Protein AF-A0A7W0G2X2-F1 (afdb_monomer)

Secondary structure (DSSP, 8-state):
-PPPS-EEE--HHHHSS-HHHHHHHHHHTT-SEEE---SSS-HHHHHHHHHHHHHHHHHTT-B-

Sequence (64 aa):
MKLPKLYAITDARLSGLSHAEQVARLCEGGASLIQLREKHLSPREFYREAVEALRVAREWGARL

Foldseek 3Di:
DDDDPDEEEDDCVVVVDQLQVVLLVVLVVPAQHYHYDDDPDDPVVVVVSVVNNVVNSVVSNHHD

pLDDT: mean 97.11, std 4.16, range [68.0, 98.75]

Structure (mmCIF, N/CA/C/O backbone):
data_AF-A0A7W0G2X2-F1
#
_entry.id   AF-A0A7W0G2X2-F1
#
loop_
_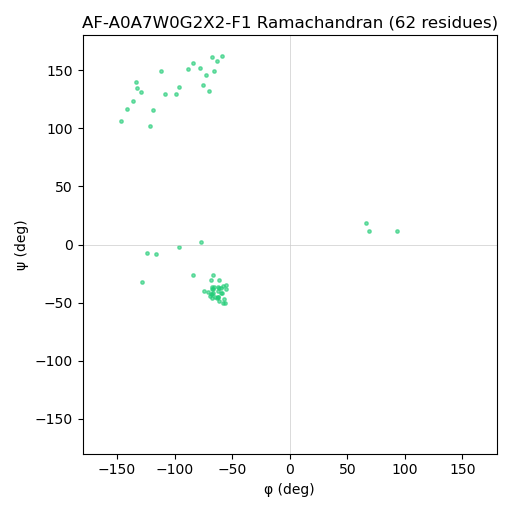atom_site.group_PDB
_atom_site.id
_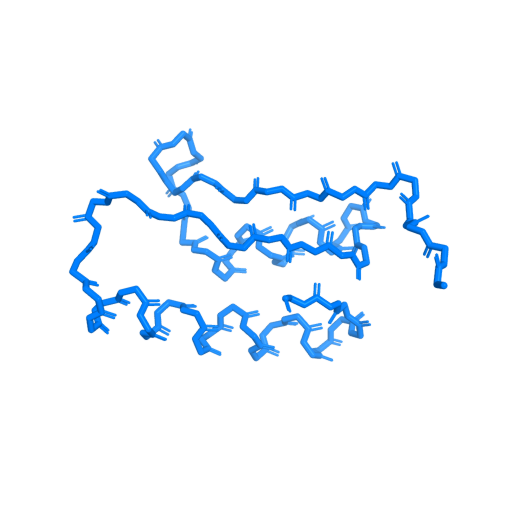atom_site.type_symbol
_atom_site.label_atom_id
_atom_site.label_alt_id
_atom_site.label_comp_id
_atom_site.label_asym_id
_atom_site.label_entity_id
_atom_site.label_seq_id
_atom_site.pdbx_PDB_ins_code
_atom_site.Cartn_x
_atom_site.Cartn_y
_atom_site.Cartn_z
_atom_site.occupancy
_atom_site.B_iso_or_equiv
_atom_site.auth_seq_id
_atom_site.auth_comp_id
_atom_site.auth_asym_id
_atom_site.auth_atom_id
_atom_site.pdbx_PDB_model_num
ATOM 1 N N . MET A 1 1 ? -19.385 10.407 0.816 1.00 68.00 1 MET A N 1
ATOM 2 C CA . MET A 1 1 ? -18.352 9.579 1.487 1.00 68.00 1 MET A CA 1
ATOM 3 C C . MET A 1 1 ? -17.428 10.508 2.267 1.00 68.00 1 MET A C 1
ATOM 5 O O . MET A 1 1 ? -17.114 11.565 1.738 1.00 68.00 1 MET A O 1
ATOM 9 N N . LYS A 1 2 ? -17.023 10.166 3.497 1.00 87.38 2 LYS A N 1
ATOM 10 C CA . LYS A 1 2 ? -16.074 10.968 4.293 1.00 87.38 2 LYS A CA 1
ATOM 11 C C . LYS A 1 2 ? -14.675 10.357 4.170 1.00 87.38 2 LYS A C 1
ATOM 13 O O . LYS A 1 2 ? -14.542 9.148 4.340 1.00 87.38 2 LYS A O 1
ATOM 18 N N . LEU A 1 3 ? -13.667 11.168 3.851 1.00 89.31 3 LEU A N 1
ATOM 19 C CA . LEU A 1 3 ? -12.270 10.722 3.812 1.00 89.31 3 LEU A CA 1
ATOM 20 C C . LEU A 1 3 ? -11.733 10.508 5.240 1.00 89.31 3 LEU A C 1
ATOM 22 O O . LEU A 1 3 ? -12.139 11.240 6.152 1.00 89.31 3 LEU A O 1
ATOM 26 N N . PRO A 1 4 ? -10.846 9.519 5.457 1.00 94.25 4 PRO A N 1
ATOM 27 C CA . PRO A 1 4 ? -10.187 9.341 6.744 1.00 94.25 4 PRO A CA 1
ATOM 28 C C . PRO A 1 4 ? -9.224 10.498 7.025 1.00 94.25 4 PRO A C 1
ATOM 30 O O . PRO A 1 4 ? -8.793 11.210 6.121 1.00 94.25 4 PRO A O 1
ATOM 33 N N . LYS A 1 5 ? -8.860 10.671 8.300 1.00 93.88 5 LYS A N 1
ATOM 34 C CA . LYS A 1 5 ? -7.864 11.674 8.712 1.00 93.88 5 LYS A CA 1
ATOM 35 C C . LYS A 1 5 ? -6.456 11.359 8.191 1.00 93.88 5 LYS A C 1
ATOM 37 O O . LYS A 1 5 ? -5.661 12.275 8.028 1.00 93.88 5 LYS A O 1
ATOM 42 N N . LEU A 1 6 ? -6.166 10.080 7.950 1.00 95.62 6 LEU A N 1
ATOM 43 C CA . L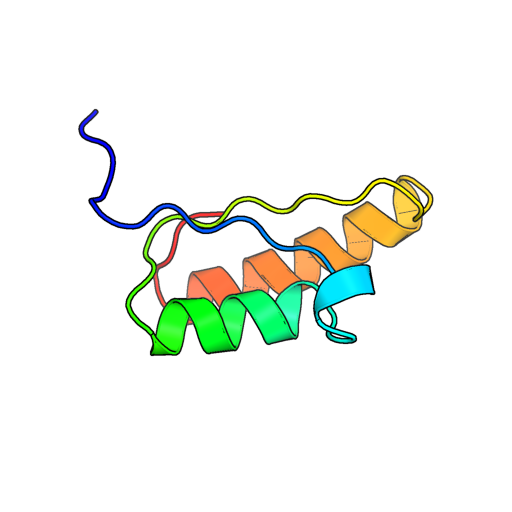EU A 1 6 ? -4.901 9.591 7.418 1.00 95.62 6 LEU A CA 1
ATOM 44 C C . LEU A 1 6 ? -5.163 8.883 6.087 1.00 95.62 6 LEU A C 1
ATOM 46 O O . LEU A 1 6 ? -5.845 7.859 6.054 1.00 95.62 6 LEU A O 1
ATOM 50 N N . TYR A 1 7 ? -4.622 9.448 5.011 1.00 96.88 7 TYR A N 1
ATOM 51 C CA . TYR A 1 7 ? -4.619 8.860 3.676 1.00 96.88 7 TYR A CA 1
ATOM 52 C C . TYR A 1 7 ? -3.167 8.721 3.222 1.00 96.88 7 TYR A C 1
ATOM 54 O O . TYR A 1 7 ? -2.523 9.709 2.872 1.00 96.88 7 TYR A O 1
ATOM 62 N N . ALA A 1 8 ? -2.640 7.502 3.300 1.00 97.81 8 ALA A N 1
ATOM 63 C CA . ALA A 1 8 ? -1.241 7.235 3.002 1.00 97.81 8 ALA A CA 1
ATOM 64 C C . ALA A 1 8 ? -1.027 6.935 1.512 1.00 97.81 8 ALA A C 1
ATOM 66 O O . ALA A 1 8 ? -1.909 6.398 0.845 1.00 97.81 8 ALA A O 1
ATOM 67 N N . ILE A 1 9 ? 0.159 7.258 0.996 1.00 98.44 9 ILE A N 1
ATOM 68 C CA . ILE A 1 9 ? 0.566 6.965 -0.382 1.00 98.44 9 ILE A CA 1
ATOM 69 C C . ILE A 1 9 ? 1.928 6.274 -0.325 1.00 98.44 9 ILE A C 1
ATOM 71 O O . ILE A 1 9 ? 2.830 6.760 0.355 1.00 98.44 9 ILE A O 1
ATOM 75 N N . THR A 1 10 ? 2.081 5.150 -1.023 1.00 98.50 10 THR A N 1
ATOM 76 C CA . THR A 1 10 ? 3.348 4.399 -1.052 1.00 98.50 10 THR A CA 1
ATOM 77 C C . THR A 1 10 ? 4.381 5.051 -1.975 1.00 98.50 10 THR A C 1
ATOM 79 O O . THR A 1 10 ? 4.012 5.616 -3.005 1.00 98.50 10 THR A O 1
ATOM 82 N N . ASP A 1 11 ? 5.668 4.863 -1.693 1.00 98.19 11 ASP A N 1
ATOM 83 C CA . ASP A 1 11 ? 6.767 5.119 -2.631 1.00 98.19 11 ASP A CA 1
ATOM 84 C C . ASP A 1 11 ? 7.898 4.102 -2.382 1.00 98.19 11 ASP A C 1
ATOM 86 O O . ASP A 1 11 ? 8.601 4.148 -1.366 1.00 98.19 11 ASP A O 1
ATOM 90 N N . ALA A 1 12 ? 8.038 3.125 -3.284 1.00 96.50 12 ALA A N 1
ATOM 91 C CA . ALA A 1 12 ? 8.982 2.014 -3.129 1.00 96.50 12 ALA A CA 1
ATOM 92 C C . ALA A 1 12 ? 10.451 2.455 -3.217 1.00 96.50 12 ALA A C 1
ATOM 94 O O . ALA A 1 12 ? 11.309 1.898 -2.536 1.00 96.50 12 ALA A O 1
ATOM 95 N N . ARG A 1 13 ? 10.756 3.506 -3.992 1.00 96.06 13 ARG A N 1
ATOM 96 C CA . ARG A 1 13 ? 12.127 4.029 -4.100 1.00 96.06 13 ARG A CA 1
ATOM 97 C C . ARG A 1 13 ? 12.549 4.807 -2.865 1.00 96.06 13 ARG A C 1
ATOM 99 O O . ARG A 1 13 ? 13.696 4.686 -2.453 1.00 96.06 13 ARG A O 1
ATOM 106 N N . LEU A 1 14 ? 11.643 5.603 -2.296 1.00 96.94 14 LEU A N 1
ATOM 107 C CA . LEU A 1 14 ? 11.925 6.356 -1.075 1.00 96.94 14 LEU A CA 1
ATOM 108 C C . LEU A 1 14 ? 12.083 5.431 0.137 1.00 96.94 14 LEU A C 1
ATOM 110 O O . LEU A 1 14 ? 12.963 5.650 0.964 1.00 96.94 14 LEU A O 1
ATOM 114 N N . SER A 1 15 ? 11.220 4.421 0.255 1.00 97.19 15 SER A N 1
ATOM 115 C CA . SER A 1 15 ? 11.207 3.524 1.417 1.00 97.19 15 SER A CA 1
ATOM 116 C C . SER A 1 15 ? 12.206 2.369 1.322 1.00 97.19 15 SER A C 1
ATOM 118 O O . SER A 1 15 ? 12.607 1.839 2.356 1.00 97.19 15 SER A O 1
ATOM 120 N N . GLY A 1 16 ? 12.580 1.950 0.108 1.00 97.62 16 GLY A N 1
ATOM 121 C CA . GLY A 1 16 ? 13.321 0.706 -0.124 1.00 97.62 16 GLY A CA 1
ATOM 122 C C .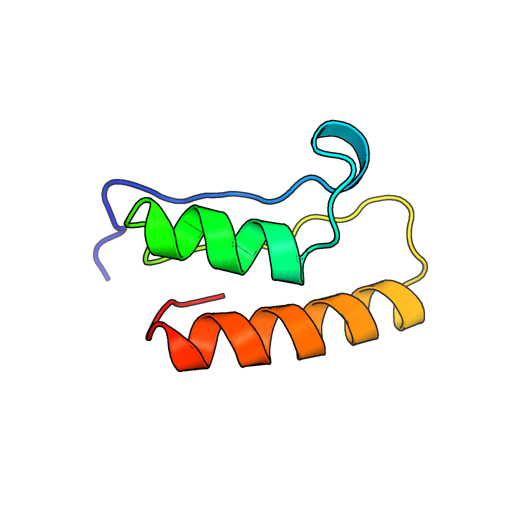 GLY A 1 16 ? 12.498 -0.561 0.147 1.00 97.62 16 GLY A C 1
ATOM 123 O O . GLY A 1 16 ? 13.069 -1.645 0.211 1.00 97.62 16 GLY A O 1
ATOM 124 N N . LEU A 1 17 ? 11.180 -0.427 0.325 1.00 98.31 17 LEU A N 1
ATOM 125 C CA . LEU A 1 17 ? 10.245 -1.508 0.630 1.00 98.31 17 LEU A CA 1
ATOM 126 C C . LEU A 1 17 ? 9.303 -1.749 -0.554 1.00 98.31 17 LEU A C 1
ATOM 128 O O . LEU A 1 17 ? 8.911 -0.806 -1.248 1.00 98.31 17 LEU A O 1
ATOM 132 N N . SER A 1 18 ? 8.857 -2.991 -0.723 1.00 98.31 18 SER A N 1
ATOM 133 C CA . SER A 1 18 ? 7.758 -3.328 -1.636 1.00 98.31 18 SER A CA 1
ATOM 134 C C . SER A 1 18 ? 6.471 -2.581 -1.270 1.00 98.31 18 SER A C 1
ATOM 136 O O . SER A 1 18 ? 6.301 -2.079 -0.149 1.00 98.31 18 SER A O 1
ATOM 138 N N . HIS A 1 19 ? 5.518 -2.515 -2.203 1.00 98.56 19 HIS A N 1
ATOM 139 C CA . HIS A 1 19 ? 4.224 -1.890 -1.916 1.00 98.56 19 HIS A CA 1
ATOM 140 C C . HIS A 1 19 ? 3.477 -2.614 -0.789 1.00 98.56 19 HIS A C 1
ATOM 142 O O . HIS A 1 19 ? 2.853 -1.967 0.052 1.00 98.56 19 HIS A O 1
ATOM 148 N N . ALA A 1 20 ? 3.575 -3.942 -0.733 1.00 98.69 20 ALA A N 1
ATOM 149 C CA . ALA A 1 20 ? 2.926 -4.759 0.285 1.00 98.69 20 ALA A CA 1
ATOM 150 C C . ALA A 1 20 ? 3.512 -4.540 1.690 1.00 98.69 20 ALA A C 1
ATOM 152 O O . ALA A 1 20 ? 2.759 -4.376 2.651 1.00 98.69 20 ALA A O 1
ATOM 153 N N . GLU A 1 21 ? 4.840 -4.459 1.815 1.00 98.75 21 GLU A N 1
ATOM 154 C CA . GLU A 1 21 ? 5.503 -4.150 3.090 1.00 98.75 21 GLU A CA 1
ATOM 155 C C . GLU A 1 21 ? 5.129 -2.757 3.604 1.00 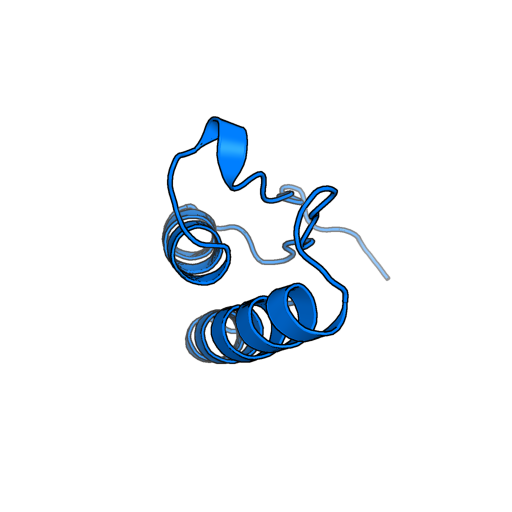98.75 21 GLU A C 1
ATOM 157 O O . GLU A 1 21 ? 4.890 -2.577 4.800 1.00 98.75 21 GLU A O 1
ATOM 162 N N . GLN A 1 22 ? 5.042 -1.769 2.708 1.00 98.75 22 GLN A N 1
ATOM 163 C CA . GLN A 1 22 ? 4.572 -0.434 3.071 1.00 98.75 22 GLN A CA 1
ATOM 164 C C . GLN A 1 22 ? 3.123 -0.473 3.551 1.00 98.75 22 GLN A C 1
ATOM 166 O O . GLN A 1 22 ? 2.825 0.106 4.592 1.00 98.75 22 GLN A O 1
ATOM 171 N N . VAL A 1 23 ? 2.2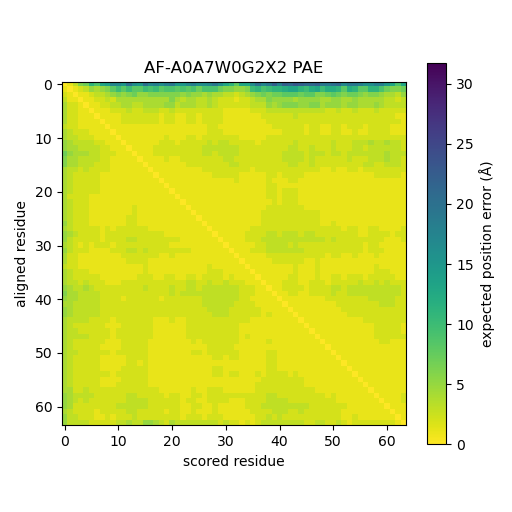32 -1.173 2.840 1.00 98.75 23 VAL A N 1
ATOM 172 C CA . VAL A 1 23 ? 0.829 -1.324 3.253 1.00 98.75 23 VAL A CA 1
ATOM 173 C C . VAL A 1 23 ? 0.732 -1.939 4.648 1.00 98.75 23 VAL A C 1
ATOM 175 O O . VAL A 1 23 ? 0.034 -1.377 5.484 1.00 98.75 23 VAL A O 1
ATOM 178 N N . ALA A 1 24 ? 1.468 -3.016 4.938 1.00 98.69 24 ALA A N 1
ATOM 179 C CA . ALA A 1 24 ? 1.459 -3.644 6.261 1.00 98.69 24 ALA A CA 1
ATOM 180 C C . ALA A 1 24 ? 1.834 -2.652 7.376 1.00 98.69 24 ALA A C 1
ATOM 182 O O . ALA A 1 24 ? 1.094 -2.501 8.347 1.00 98.69 24 ALA A O 1
ATOM 183 N N . ARG A 1 25 ? 2.942 -1.917 7.208 1.00 98.56 25 ARG A N 1
ATOM 184 C CA . ARG A 1 25 ? 3.417 -0.940 8.207 1.00 98.56 25 ARG A CA 1
ATOM 185 C C . ARG A 1 25 ? 2.487 0.267 8.342 1.00 98.56 25 ARG A C 1
ATOM 187 O O . ARG A 1 25 ? 2.293 0.786 9.437 1.00 98.56 25 ARG A O 1
ATOM 194 N N . LEU A 1 26 ? 1.904 0.728 7.237 1.00 98.44 26 LEU A N 1
ATOM 195 C CA . LEU A 1 26 ? 0.935 1.826 7.244 1.00 98.44 26 LEU A CA 1
ATOM 196 C C . LEU A 1 26 ? -0.359 1.421 7.961 1.00 98.44 26 LEU A C 1
ATOM 198 O O . LEU A 1 26 ? -0.886 2.211 8.744 1.00 98.44 26 LEU A O 1
ATOM 202 N N . CYS A 1 27 ? -0.847 0.199 7.728 1.00 98.25 27 CYS A N 1
ATOM 203 C CA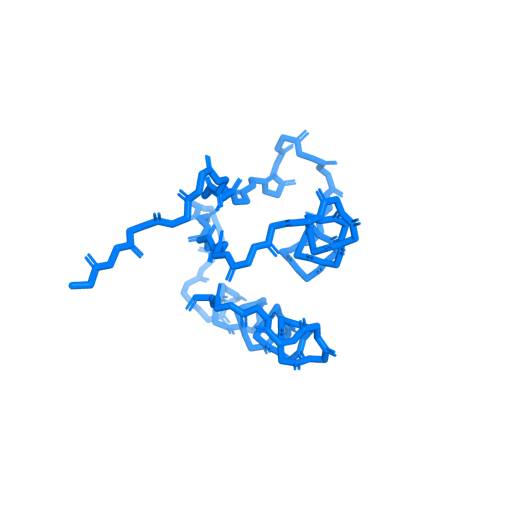 . CYS A 1 27 ? -1.990 -0.367 8.443 1.00 98.25 27 CYS A CA 1
ATOM 204 C C . CYS A 1 27 ? -1.706 -0.506 9.944 1.00 98.25 27 CYS A C 1
ATOM 206 O O . CYS A 1 27 ? -2.529 -0.081 10.753 1.00 98.25 27 CYS A O 1
ATOM 208 N N . GLU A 1 28 ? -0.531 -1.020 10.319 1.00 98.19 28 GLU A N 1
ATOM 209 C CA . GLU A 1 28 ? -0.087 -1.103 11.718 1.00 98.19 28 GLU A CA 1
ATOM 210 C C . GLU A 1 28 ? -0.061 0.286 12.389 1.00 98.19 28 GLU A C 1
ATOM 212 O O . GLU A 1 28 ? -0.464 0.436 13.541 1.00 98.19 28 GLU A O 1
ATOM 217 N N . GLY A 1 29 ? 0.306 1.331 11.638 1.00 96.62 29 GLY A N 1
ATOM 218 C CA . GLY A 1 29 ? 0.242 2.734 12.063 1.00 96.62 29 GLY A CA 1
ATOM 219 C C . GLY A 1 29 ? -1.157 3.375 12.052 1.00 96.62 29 GLY A C 1
ATOM 220 O O . GLY A 1 29 ? -1.279 4.567 12.341 1.00 96.62 29 GLY A O 1
ATOM 221 N N . GLY A 1 30 ? -2.215 2.630 11.715 1.00 96.94 30 GLY A N 1
ATOM 222 C CA . GLY A 1 30 ? -3.609 3.090 11.749 1.00 96.94 30 GLY A CA 1
ATOM 223 C C . GLY A 1 30 ? -4.155 3.669 10.437 1.00 96.94 30 GLY A C 1
ATOM 224 O O . GLY A 1 30 ? -5.235 4.271 10.435 1.00 96.94 30 GLY A O 1
ATOM 225 N N . ALA A 1 31 ? -3.452 3.516 9.311 1.00 98.06 31 ALA A N 1
ATOM 226 C CA . ALA A 1 31 ? -3.997 3.890 8.008 1.00 98.06 31 ALA A CA 1
ATOM 227 C C . ALA A 1 31 ? -5.127 2.931 7.592 1.00 98.06 31 ALA A C 1
ATOM 229 O O . ALA A 1 31 ? -4.982 1.715 7.634 1.00 98.06 31 ALA A O 1
ATOM 230 N N . SER A 1 32 ? -6.256 3.491 7.151 1.00 97.31 32 SER A N 1
ATOM 231 C CA . SER A 1 32 ? -7.431 2.733 6.667 1.00 97.31 32 SER A CA 1
ATOM 232 C C . SER A 1 32 ? -7.747 2.978 5.189 1.00 97.31 32 SER A C 1
ATOM 234 O O . SER A 1 32 ? -8.601 2.303 4.611 1.00 97.31 32 SER A O 1
ATOM 236 N N . LEU A 1 33 ? -7.055 3.937 4.570 1.00 98.19 33 LEU A N 1
ATOM 237 C CA . LEU A 1 33 ? -7.060 4.201 3.136 1.00 98.19 33 LEU A CA 1
ATOM 238 C C . LEU A 1 33 ? -5.618 4.445 2.695 1.00 98.19 33 LEU A C 1
ATOM 240 O O . LEU A 1 33 ? -4.947 5.331 3.234 1.00 98.19 33 LEU A O 1
ATOM 244 N N . ILE A 1 34 ? -5.153 3.659 1.732 1.00 98.62 34 ILE A N 1
ATOM 245 C CA . ILE A 1 34 ? -3.783 3.690 1.226 1.00 98.62 34 ILE A CA 1
ATOM 246 C C . ILE A 1 34 ? -3.852 3.707 -0.296 1.00 98.62 34 ILE A C 1
ATOM 248 O O . ILE A 1 34 ? -4.609 2.947 -0.870 1.00 98.62 34 ILE A O 1
ATOM 252 N N . GLN A 1 35 ? -3.076 4.556 -0.959 1.00 98.62 35 GLN A N 1
ATOM 253 C CA . GLN A 1 35 ? -2.961 4.563 -2.415 1.00 98.62 35 GLN A CA 1
ATOM 254 C C . GLN A 1 35 ? -1.594 4.035 -2.835 1.00 98.62 35 GLN A C 1
ATOM 256 O O . GLN A 1 35 ? -0.554 4.521 -2.382 1.00 98.62 35 GLN A O 1
ATOM 261 N N . LEU A 1 36 ? -1.598 3.079 -3.762 1.00 98.62 36 LEU A N 1
ATOM 262 C CA . LEU A 1 36 ? -0.375 2.672 -4.436 1.00 98.62 36 LEU A CA 1
ATOM 263 C C . LEU A 1 36 ? 0.053 3.710 -5.467 1.00 98.62 36 LEU A C 1
ATOM 265 O O . LEU A 1 36 ? -0.760 4.208 -6.246 1.00 98.62 36 LEU A O 1
ATOM 269 N N . ARG A 1 37 ? 1.351 3.995 -5.504 1.00 98.25 37 ARG A N 1
ATOM 270 C CA . ARG A 1 37 ? 1.946 4.899 -6.485 1.00 98.25 37 ARG A CA 1
ATOM 271 C C . ARG A 1 37 ? 3.301 4.381 -6.930 1.00 98.25 37 ARG A C 1
ATOM 273 O O . ARG A 1 37 ? 4.246 4.366 -6.150 1.00 98.25 37 ARG A O 1
ATOM 280 N N . GLU A 1 38 ? 3.391 4.059 -8.211 1.00 97.56 38 GLU A N 1
ATOM 281 C CA . GLU A 1 38 ? 4.599 3.567 -8.861 1.00 97.56 38 GLU A CA 1
ATOM 282 C C . GLU A 1 38 ? 4.807 4.310 -10.185 1.00 97.56 38 GLU A C 1
ATOM 284 O O . GLU A 1 38 ? 3.847 4.615 -10.894 1.00 97.56 38 GLU A O 1
ATOM 289 N N . LYS A 1 39 ? 6.056 4.659 -10.496 1.00 96.88 39 LYS A N 1
ATOM 290 C CA . LYS A 1 39 ? 6.431 5.469 -11.670 1.00 96.88 39 LYS A CA 1
ATOM 291 C C . LYS A 1 39 ? 7.449 4.791 -12.585 1.00 96.88 39 LYS A C 1
ATOM 293 O O . LYS A 1 39 ? 7.781 5.341 -13.632 1.00 96.88 39 LYS A O 1
ATOM 298 N N . HIS A 1 40 ? 7.991 3.656 -12.171 1.00 96.81 40 HIS A N 1
ATOM 299 C CA . HIS A 1 40 ? 9.193 3.067 -12.739 1.00 96.81 40 HIS A CA 1
ATOM 300 C C . HIS A 1 40 ? 9.014 1.606 -13.125 1.00 96.81 40 HIS A C 1
ATOM 302 O O . HIS A 1 40 ? 9.627 1.178 -14.100 1.00 96.81 40 HIS A O 1
ATOM 308 N N . LEU A 1 41 ? 8.189 0.854 -12.395 1.00 97.31 41 LEU A N 1
ATOM 309 C CA . LEU A 1 41 ? 7.835 -0.504 -12.799 1.00 97.31 41 LEU A CA 1
ATOM 310 C C . LEU A 1 41 ? 7.020 -0.497 -14.094 1.00 97.31 41 LEU A C 1
ATOM 312 O O . LEU A 1 41 ? 6.234 0.417 -14.360 1.00 97.31 41 LEU A O 1
ATOM 316 N N . SER A 1 42 ? 7.164 -1.561 -14.882 1.00 98.38 42 SER A N 1
ATOM 317 C CA . SER A 1 42 ? 6.242 -1.806 -15.985 1.00 98.38 42 SER A CA 1
ATOM 318 C C . SER A 1 42 ? 4.821 -2.050 -15.452 1.00 98.38 42 SER A C 1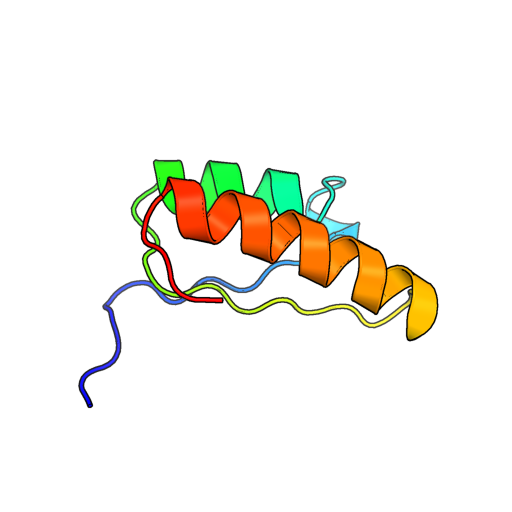
ATOM 320 O O . SER A 1 42 ? 4.648 -2.504 -14.317 1.00 98.38 42 SER A O 1
ATOM 322 N N . PRO A 1 43 ? 3.772 -1.853 -16.272 1.00 98.31 43 PRO A N 1
ATOM 323 C CA . PRO A 1 43 ? 2.398 -2.119 -15.847 1.00 98.31 43 PRO A CA 1
ATOM 324 C C . PRO A 1 43 ? 2.172 -3.546 -15.324 1.00 98.31 43 PRO A C 1
ATOM 326 O O . PRO A 1 43 ? 1.396 -3.750 -14.395 1.00 98.31 43 PRO A O 1
ATOM 329 N N . ARG A 1 44 ? 2.862 -4.545 -15.895 1.00 98.50 44 ARG A N 1
ATOM 330 C CA . ARG A 1 44 ? 2.750 -5.947 -15.462 1.00 98.50 44 ARG A CA 1
ATOM 331 C C . ARG A 1 44 ? 3.398 -6.180 -14.099 1.00 98.50 44 ARG A C 1
ATOM 333 O O . ARG A 1 44 ? 2.851 -6.934 -13.299 1.00 98.50 44 ARG A O 1
ATOM 340 N N . GLU A 1 45 ? 4.556 -5.580 -13.851 1.00 98.38 45 GLU A N 1
ATOM 341 C CA . GLU A 1 45 ? 5.229 -5.659 -12.551 1.00 98.38 45 GLU A CA 1
ATOM 342 C C . GLU A 1 45 ? 4.418 -4.921 -11.489 1.00 98.38 45 GLU A C 1
ATOM 344 O O . GLU A 1 45 ? 4.124 -5.495 -10.444 1.00 98.38 45 GLU A O 1
ATOM 349 N N . PHE A 1 46 ? 3.945 -3.711 -11.800 1.00 98.50 46 PHE A N 1
ATOM 350 C CA . PHE A 1 46 ? 3.115 -2.943 -10.879 1.00 98.50 46 PHE A CA 1
ATOM 351 C C . PHE A 1 46 ? 1.793 -3.652 -10.556 1.00 98.50 46 PHE A C 1
ATOM 353 O O . PHE A 1 46 ? 1.354 -3.645 -9.412 1.00 98.50 46 PHE A O 1
ATOM 360 N N . TYR A 1 47 ? 1.181 -4.341 -11.525 1.00 98.62 47 TYR A N 1
ATOM 361 C CA . TYR A 1 47 ? -0.002 -5.163 -11.266 1.00 98.62 47 TYR A CA 1
ATOM 362 C C . TYR A 1 47 ? 0.268 -6.278 -10.243 1.00 98.62 47 TYR A C 1
ATOM 364 O O . TYR A 1 47 ? -0.562 -6.514 -9.369 1.00 98.62 47 TYR A O 1
ATOM 372 N N . ARG A 1 48 ? 1.424 -6.952 -10.318 1.00 98.56 48 ARG A N 1
ATOM 373 C CA . ARG A 1 48 ? 1.793 -8.002 -9.351 1.00 98.56 48 ARG A CA 1
ATOM 374 C C . ARG A 1 48 ? 1.971 -7.428 -7.947 1.00 98.56 48 ARG A C 1
ATOM 376 O O . ARG A 1 48 ? 1.404 -7.973 -7.006 1.00 98.56 48 ARG A O 1
ATOM 383 N N . GLU A 1 49 ? 2.675 -6.303 -7.836 1.00 98.44 49 GLU A N 1
ATOM 384 C CA . GLU A 1 49 ? 2.815 -5.567 -6.574 1.00 98.44 49 GLU A CA 1
ATOM 385 C C . GLU A 1 49 ? 1.452 -5.143 -6.010 1.00 98.44 49 GLU A C 1
ATOM 387 O O . GLU A 1 49 ? 1.195 -5.283 -4.816 1.00 98.44 49 GLU A O 1
ATOM 392 N N . ALA A 1 50 ? 0.546 -4.670 -6.871 1.00 98.62 50 ALA A N 1
ATOM 393 C CA . ALA A 1 50 ? -0.784 -4.236 -6.466 1.00 98.62 50 ALA A CA 1
ATOM 394 C C . ALA A 1 50 ? -1.661 -5.384 -5.955 1.00 98.62 50 ALA A C 1
ATOM 396 O O . ALA A 1 50 ? -2.397 -5.204 -4.986 1.00 98.62 50 ALA A O 1
ATOM 397 N N . VAL A 1 51 ? -1.577 -6.565 -6.573 1.00 98.75 51 VAL A N 1
ATOM 398 C CA . VAL A 1 51 ? -2.286 -7.765 -6.105 1.00 98.75 51 VAL A CA 1
ATOM 399 C C . VAL A 1 51 ? -1.814 -8.163 -4.708 1.00 98.75 51 VAL A C 1
ATOM 401 O O . VAL A 1 51 ? -2.648 -8.432 -3.843 1.00 98.75 51 VAL A O 1
ATOM 404 N N . GLU A 1 52 ? -0.503 -8.156 -4.468 1.00 98.75 52 GLU A N 1
ATOM 405 C CA . GLU A 1 52 ? 0.049 -8.528 -3.164 1.00 98.75 52 GLU A CA 1
ATOM 406 C C . GLU A 1 52 ? -0.276 -7.484 -2.087 1.00 98.75 52 GLU A C 1
ATOM 408 O O . GLU A 1 52 ? -0.767 -7.820 -1.010 1.00 98.75 52 GLU A O 1
ATOM 413 N N . ALA A 1 53 ? -0.129 -6.197 -2.400 1.00 98.75 53 ALA A N 1
ATOM 414 C CA . ALA A 1 53 ? -0.536 -5.114 -1.511 1.00 98.75 53 ALA A CA 1
ATOM 415 C C . ALA A 1 53 ? -2.041 -5.148 -1.180 1.00 98.75 53 ALA A C 1
ATOM 417 O O . ALA A 1 53 ? -2.428 -4.884 -0.041 1.00 98.75 53 ALA A O 1
ATOM 418 N N . LEU A 1 54 ? -2.900 -5.515 -2.140 1.00 98.75 54 LEU A N 1
ATOM 419 C CA . LEU A 1 54 ? -4.340 -5.671 -1.911 1.00 98.75 54 LEU A CA 1
ATOM 420 C C . LEU A 1 54 ? -4.649 -6.848 -0.983 1.00 98.75 54 LEU A C 1
ATOM 422 O O . LEU A 1 54 ? -5.553 -6.745 -0.151 1.00 98.75 54 LEU A O 1
ATOM 426 N N . ARG A 1 55 ? -3.915 -7.958 -1.118 1.00 98.75 55 ARG A N 1
ATOM 427 C CA . ARG A 1 55 ? -4.023 -9.112 -0.217 1.00 98.75 55 ARG A CA 1
ATOM 428 C C . ARG A 1 55 ? -3.738 -8.680 1.222 1.00 98.75 55 ARG A C 1
ATOM 430 O O . ARG A 1 55 ? -4.581 -8.910 2.083 1.00 98.75 55 ARG A O 1
ATOM 437 N N . VAL A 1 56 ? -2.630 -7.971 1.443 1.00 98.62 56 VAL A N 1
ATOM 438 C CA . VAL A 1 56 ? -2.257 -7.430 2.759 1.00 98.62 56 VAL A CA 1
ATOM 439 C C . VAL A 1 56 ? -3.304 -6.436 3.267 1.00 98.62 56 VAL A C 1
ATOM 441 O O . VAL A 1 56 ? -3.785 -6.578 4.383 1.00 98.62 56 VAL A O 1
ATOM 444 N N . ALA A 1 57 ? -3.740 -5.463 2.460 1.00 98.56 57 ALA A N 1
ATOM 445 C CA . ALA A 1 57 ? -4.748 -4.485 2.886 1.00 98.56 57 ALA A CA 1
ATOM 446 C C . ALA A 1 57 ? -6.040 -5.153 3.399 1.00 98.56 57 ALA A C 1
ATOM 448 O O . ALA A 1 57 ? -6.607 -4.715 4.401 1.00 98.56 57 ALA A O 1
ATOM 449 N N . ARG A 1 58 ? -6.478 -6.248 2.757 1.00 98.31 58 ARG A N 1
ATOM 450 C CA . ARG A 1 58 ? -7.664 -7.019 3.168 1.00 98.31 58 ARG A CA 1
ATOM 451 C C . ARG A 1 58 ? -7.500 -7.701 4.522 1.00 98.31 58 ARG A C 1
ATOM 453 O O . ARG A 1 58 ? -8.472 -7.734 5.270 1.00 98.31 58 ARG A O 1
ATOM 460 N N . GLU A 1 59 ? -6.308 -8.196 4.850 1.00 98.06 59 GLU A N 1
ATOM 461 C CA . GLU A 1 59 ? -6.017 -8.784 6.170 1.00 98.06 59 GLU A CA 1
ATOM 462 C C . GLU A 1 59 ? -6.200 -7.761 7.300 1.00 98.06 59 GLU A C 1
ATOM 464 O O . GLU A 1 59 ? -6.621 -8.118 8.396 1.00 98.06 59 GLU A O 1
ATOM 469 N N . TRP A 1 60 ? -5.967 -6.480 7.002 1.00 97.81 60 TRP A N 1
ATOM 470 C CA . TRP A 1 60 ? -6.115 -5.365 7.940 1.00 97.81 60 TRP A CA 1
ATOM 471 C C . TRP A 1 60 ? -7.469 -4.640 7.850 1.00 97.81 60 TRP A C 1
ATOM 473 O O . TRP A 1 60 ? -7.709 -3.690 8.594 1.00 97.81 60 TRP A O 1
ATOM 483 N N . GLY A 1 61 ? -8.356 -5.031 6.929 1.00 97.50 61 GLY A N 1
ATOM 484 C CA . GLY A 1 61 ? -9.609 -4.309 6.667 1.00 97.50 61 GLY A CA 1
ATOM 485 C C . GLY A 1 61 ? -9.417 -2.899 6.082 1.00 97.50 61 GLY A C 1
ATOM 486 O O . GLY A 1 61 ? -10.336 -2.078 6.132 1.00 97.50 61 GLY A O 1
ATOM 487 N N . ALA A 1 62 ? -8.238 -2.604 5.531 1.00 97.75 62 ALA A N 1
ATOM 488 C CA . ALA A 1 62 ? -7.923 -1.331 4.896 1.00 97.75 62 ALA A CA 1
ATOM 489 C C . ALA A 1 62 ? -8.392 -1.293 3.432 1.00 97.75 62 ALA A C 1
ATOM 491 O O . ALA A 1 62 ? -8.541 -2.317 2.760 1.00 97.75 62 ALA A O 1
ATOM 492 N N . ARG A 1 63 ? -8.615 -0.080 2.921 1.00 97.69 63 ARG A N 1
ATOM 493 C CA . ARG A 1 63 ? -8.927 0.172 1.510 1.00 97.69 63 ARG A CA 1
ATOM 494 C C . ARG A 1 63 ? -7.662 0.555 0.753 1.00 97.69 63 ARG A C 1
ATOM 496 O O . ARG A 1 63 ? -6.905 1.401 1.229 1.00 97.69 63 ARG A O 1
ATOM 503 N N . LEU A 1 64 ? -7.502 -0.034 -0.428 1.00 96.12 64 LEU A N 1
ATOM 504 C CA . LEU A 1 64 ? -6.421 0.232 -1.372 1.00 96.12 64 LEU A CA 1
ATOM 505 C C . LEU A 1 64 ? -6.957 0.925 -2.632 1.00 96.12 64 LEU A C 1
ATOM 507 O O . LEU A 1 64 ? -8.077 0.541 -3.049 1.00 96.12 64 LEU A O 1
#

Solvent-accessible surface area (backbone atoms only — not comparable to full-atom values): 3812 Å² total; per-residue (Å²): 136,86,83,68,98,49,74,47,68,49,48,44,82,84,68,74,38,57,58,32,58,48,43,52,55,40,40,76,73,68,37,51,36,40,40,88,52,85,89,79,67,54,74,70,56,45,49,53,43,48,54,50,21,45,54,48,29,55,80,70,73,28,45,108

Mean predicted aligned error: 2.1 Å

Radius of gyration: 11.24 Å; Cα contacts (8 Å, |Δi|>4): 86; chains: 1; bounding box: 32×21×28 Å

Nearest PDB structures (foldseek):
  8wig-assembl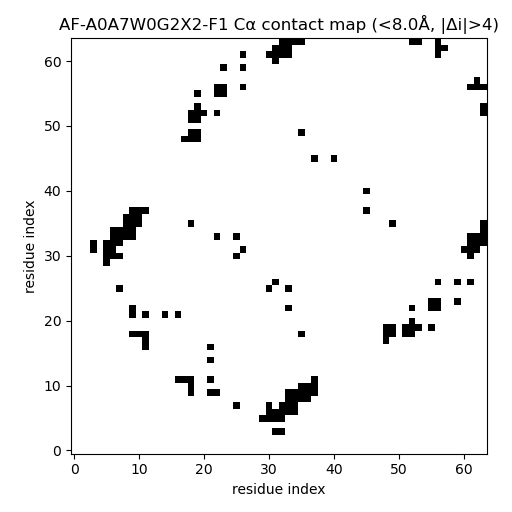y1_B  TM=3.721E-01  e=1.065E+00  Escherichia coli
  3net-assembly1_A  TM=3.575E-01  e=8.651E+00  Nostoc sp. PCC 7120 = FACHB-418
  8vqk-assembly1_A  TM=2.249E-01  e=3.743E+00  Escherichia coli